Protein AF-X1QTQ7-F1 (afdb_monomer)

Sequence (55 aa):
MSLRVDEAESTDTFHVSGRGELHLSILIEKMRREGYEFQVSKPKVIFRNIKEEKC

Solvent-accessible surface area (backbone atoms only — not comparable to full-atom values): 3795 Å² total; per-residue (Å²): 140,62,79,46,78,42,80,45,98,45,97,91,41,72,46,77,45,53,95,44,69,68,58,49,54,53,51,53,53,50,42,49,73,73,67,57,84,84,87,81,76,85,87,75,86,85,76,52,79,60,84,96,42,87,96

Structure (mmCIF, N/CA/C/O backbone):
data_AF-X1QTQ7-F1
#
_entry.id   AF-X1QTQ7-F1
#
loop_
_atom_site.group_PDB
_atom_site.id
_atom_site.type_symbol
_atom_site.label_atom_id
_atom_site.label_alt_id
_atom_site.label_comp_id
_atom_site.label_asym_id
_atom_site.label_entity_id
_atom_site.label_seq_id
_atom_site.pdbx_PDB_ins_code
_atom_site.Cartn_x
_atom_site.Cartn_y
_atom_site.Cartn_z
_atom_site.occupancy
_atom_site.B_iso_or_equiv
_atom_site.auth_seq_id
_atom_site.auth_comp_id
_atom_site.auth_asym_id
_atom_site.auth_atom_id
_atom_site.pdbx_PDB_model_num
ATOM 1 N N . MET A 1 1 ? 0.301 -14.610 -12.451 1.00 48.62 1 MET A N 1
ATOM 2 C CA . MET A 1 1 ? -0.489 -13.603 -11.712 1.00 48.62 1 MET A CA 1
ATOM 3 C C . MET A 1 1 ? 0.170 -13.496 -10.349 1.00 48.62 1 MET A C 1
ATOM 5 O O . MET A 1 1 ? 0.075 -14.442 -9.588 1.00 48.62 1 MET A O 1
ATOM 9 N N . SER A 1 2 ? 0.997 -12.480 -10.114 1.00 68.38 2 SER A N 1
ATOM 10 C CA . SER A 1 2 ? 1.851 -12.434 -8.918 1.00 68.38 2 SER A CA 1
ATOM 11 C C . SER A 1 2 ? 1.654 -11.106 -8.209 1.00 68.38 2 SER A C 1
ATOM 13 O O . SER A 1 2 ? 2.045 -10.065 -8.741 1.00 68.38 2 SER A O 1
ATOM 15 N N . LEU A 1 3 ? 1.022 -11.166 -7.042 1.00 79.94 3 LEU A N 1
ATOM 16 C CA . LEU A 1 3 ? 1.156 -10.138 -6.025 1.00 79.94 3 LEU A CA 1
ATOM 17 C C . LEU A 1 3 ? 2.516 -10.369 -5.355 1.00 79.94 3 LEU A C 1
ATOM 19 O O . LEU A 1 3 ? 2.854 -11.513 -5.049 1.00 79.94 3 LEU A O 1
ATOM 23 N N . ARG A 1 4 ? 3.311 -9.320 -5.181 1.00 83.06 4 ARG A N 1
ATOM 24 C CA . ARG A 1 4 ? 4.504 -9.360 -4.333 1.00 83.06 4 ARG A CA 1
ATOM 25 C C . ARG A 1 4 ? 4.259 -8.454 -3.146 1.00 83.06 4 ARG A C 1
ATOM 27 O O . ARG A 1 4 ? 3.707 -7.371 -3.323 1.00 83.06 4 ARG A O 1
ATOM 34 N N . VAL A 1 5 ? 4.632 -8.931 -1.973 1.00 86.06 5 VAL A N 1
ATOM 35 C CA . VAL A 1 5 ? 4.543 -8.182 -0.729 1.00 86.06 5 VAL A CA 1
ATOM 36 C C . VAL A 1 5 ? 5.952 -8.146 -0.167 1.00 86.06 5 VAL A C 1
ATOM 38 O O . VAL A 1 5 ? 6.529 -9.204 0.069 1.00 86.06 5 VAL A O 1
ATOM 41 N N . ASP A 1 6 ? 6.491 -6.946 -0.022 1.00 85.12 6 ASP A N 1
ATOM 42 C CA . ASP A 1 6 ? 7.796 -6.686 0.570 1.00 85.12 6 ASP A CA 1
ATOM 43 C C . ASP A 1 6 ? 7.578 -5.938 1.893 1.00 85.12 6 ASP A C 1
ATOM 45 O O . ASP A 1 6 ? 6.728 -5.047 1.979 1.00 85.12 6 ASP A O 1
ATOM 49 N N . GLU A 1 7 ? 8.317 -6.295 2.937 1.00 83.00 7 GLU A N 1
ATOM 50 C CA . GLU A 1 7 ? 8.288 -5.565 4.208 1.00 83.00 7 GLU A CA 1
ATOM 51 C C . GLU A 1 7 ? 9.036 -4.235 4.046 1.00 83.00 7 GLU A C 1
ATOM 53 O O . GLU A 1 7 ? 10.113 -4.184 3.446 1.00 83.00 7 GLU A O 1
ATOM 58 N N . ALA A 1 8 ? 8.454 -3.135 4.528 1.00 79.88 8 ALA A N 1
ATOM 59 C CA . ALA A 1 8 ? 9.163 -1.862 4.576 1.00 79.88 8 ALA A CA 1
ATOM 60 C C . ALA A 1 8 ? 10.090 -1.806 5.803 1.00 79.88 8 ALA A C 1
ATOM 62 O O . ALA A 1 8 ? 10.048 -2.661 6.681 1.00 79.88 8 ALA A O 1
ATOM 63 N N . GLU A 1 9 ? 10.899 -0.748 5.908 1.00 77.31 9 GLU A N 1
ATOM 64 C CA . GLU A 1 9 ? 11.762 -0.524 7.082 1.00 77.31 9 GLU A CA 1
ATOM 65 C C . GLU A 1 9 ? 10.971 -0.358 8.392 1.00 77.31 9 GLU A C 1
ATOM 67 O O . GLU A 1 9 ? 11.510 -0.537 9.480 1.00 77.31 9 GLU A O 1
ATOM 72 N N . SER A 1 10 ? 9.687 -0.009 8.292 1.00 77.56 10 SER A N 1
ATOM 73 C CA . SER A 1 10 ? 8.765 0.077 9.422 1.00 77.56 10 SER A CA 1
ATOM 74 C C . SER A 1 10 ? 7.911 -1.186 9.504 1.00 77.56 10 SER A C 1
ATOM 76 O O . SER A 1 10 ? 7.301 -1.580 8.514 1.00 77.56 10 SER A O 1
ATOM 78 N N . THR A 1 11 ? 7.803 -1.764 10.702 1.00 78.75 11 THR A N 1
ATOM 79 C CA . THR A 1 11 ? 7.075 -3.020 10.980 1.00 78.75 11 THR A CA 1
ATOM 80 C C . THR A 1 11 ? 5.587 -2.974 10.613 1.00 78.75 11 THR A C 1
ATOM 82 O O . THR A 1 11 ? 4.967 -4.015 10.441 1.00 78.75 11 THR A O 1
ATOM 85 N N . ASP A 1 12 ? 5.022 -1.774 10.473 1.00 80.88 12 ASP A N 1
ATOM 86 C CA . ASP A 1 12 ? 3.600 -1.549 10.197 1.00 80.88 12 ASP A CA 1
ATOM 87 C C . ASP A 1 12 ? 3.32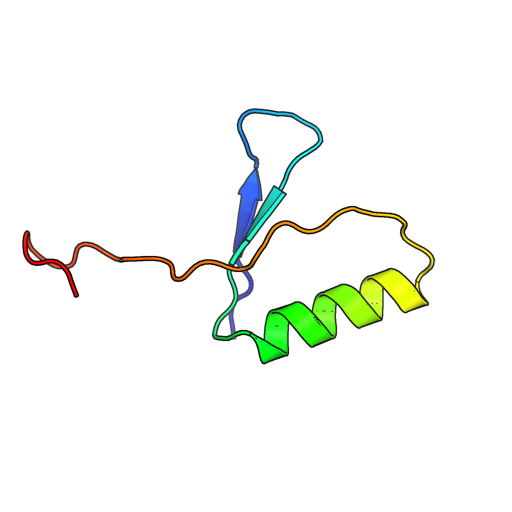8 -1.142 8.736 1.00 80.88 12 ASP A C 1
ATOM 89 O O . ASP A 1 12 ? 2.238 -0.697 8.382 1.00 80.88 12 ASP A O 1
ATOM 93 N N . THR A 1 13 ? 4.336 -1.213 7.861 1.00 85.00 13 THR A N 1
ATOM 94 C CA . THR A 1 13 ? 4.211 -0.800 6.458 1.00 85.00 13 THR A CA 1
ATOM 95 C C . THR A 1 13 ? 4.636 -1.922 5.522 1.00 85.00 13 THR A C 1
ATOM 97 O O . THR A 1 13 ? 5.727 -2.474 5.629 1.00 85.00 13 THR A O 1
ATOM 100 N N . PHE A 1 14 ? 3.784 -2.210 4.539 1.00 85.94 14 PHE A N 1
ATOM 101 C CA . PHE A 1 14 ? 4.025 -3.237 3.530 1.00 85.94 14 PHE A CA 1
ATOM 102 C C . PHE A 1 14 ? 4.017 -2.625 2.131 1.00 85.94 14 PHE A C 1
ATOM 104 O O . PHE A 1 14 ? 3.118 -1.859 1.770 1.00 85.94 14 PHE A O 1
ATOM 111 N N . HIS A 1 15 ? 5.006 -2.985 1.318 1.00 87.00 15 HIS A N 1
ATOM 112 C CA . HIS A 1 15 ? 5.047 -2.657 -0.099 1.00 87.00 15 HIS A CA 1
ATOM 113 C C . HIS A 1 15 ? 4.327 -3.744 -0.893 1.00 87.00 15 HIS A C 1
ATOM 115 O O . HIS A 1 1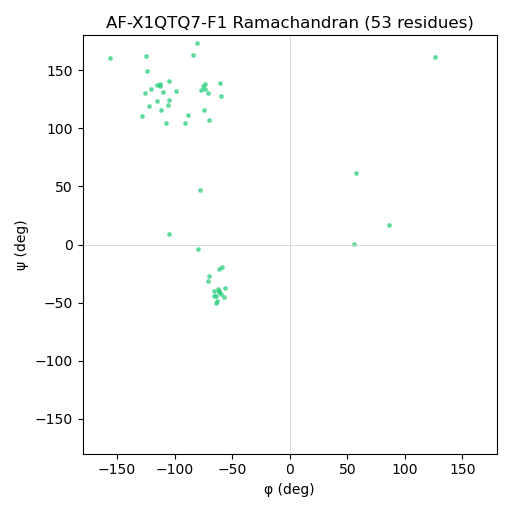5 ? 4.803 -4.869 -1.004 1.00 87.00 15 HIS A O 1
ATOM 121 N N . VAL A 1 16 ? 3.178 -3.405 -1.480 1.00 87.62 16 VAL A N 1
ATOM 122 C CA . VAL A 1 16 ? 2.398 -4.342 -2.298 1.00 87.62 16 VAL A CA 1
ATOM 123 C C . VAL A 1 16 ? 2.547 -3.992 -3.773 1.00 87.62 16 VAL A C 1
ATOM 125 O O . VAL A 1 16 ? 2.170 -2.910 -4.219 1.00 87.62 16 VAL A O 1
ATOM 128 N N . SER A 1 17 ? 3.066 -4.939 -4.549 1.00 87.06 17 SER A N 1
ATOM 129 C CA . SER A 1 17 ? 3.317 -4.797 -5.982 1.00 87.06 17 SER A CA 1
ATOM 130 C C . SER A 1 17 ? 2.442 -5.762 -6.780 1.00 87.06 17 SER A C 1
ATOM 132 O O . SER A 1 17 ? 2.496 -6.978 -6.589 1.00 87.06 17 SER A O 1
ATOM 134 N N . GLY A 1 18 ? 1.643 -5.232 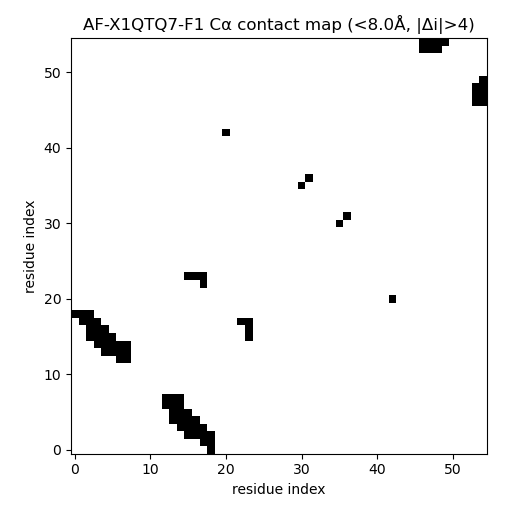-7.709 1.00 85.44 18 GLY A N 1
ATOM 135 C CA . GLY A 1 18 ? 0.736 -6.007 -8.561 1.00 85.44 18 GLY A CA 1
ATOM 136 C C . GLY A 1 18 ? 0.960 -5.764 -10.056 1.00 85.44 18 GLY A C 1
ATOM 137 O O . GLY A 1 18 ? 1.549 -4.769 -10.469 1.00 85.44 18 GLY A O 1
ATOM 138 N N . ARG A 1 19 ? 0.447 -6.668 -10.901 1.00 85.12 19 ARG A N 1
ATOM 139 C CA . ARG A 1 19 ? 0.495 -6.573 -12.380 1.00 85.12 19 ARG A CA 1
ATOM 140 C C . ARG A 1 19 ? -0.560 -5.598 -12.938 1.00 85.12 19 ARG A C 1
ATOM 142 O O . ARG A 1 19 ? -1.298 -5.954 -13.850 1.00 85.12 19 ARG A O 1
ATOM 149 N N . GLY A 1 20 ? -0.663 -4.406 -12.355 1.00 82.50 20 GLY A N 1
ATOM 150 C CA . GLY A 1 20 ? -1.620 -3.363 -12.735 1.00 82.50 20 GLY A CA 1
ATOM 151 C C . GLY A 1 20 ? -2.474 -2.858 -11.571 1.00 82.50 20 GLY A C 1
ATOM 152 O O . GLY A 1 20 ? -2.609 -3.526 -10.545 1.00 82.50 20 GLY A O 1
ATOM 153 N N . GLU A 1 21 ? -3.065 -1.678 -11.763 1.00 82.19 21 GLU A N 1
ATOM 154 C CA . GLU A 1 21 ? -3.887 -0.981 -10.764 1.00 82.19 21 GLU A CA 1
ATOM 155 C C . GLU A 1 21 ? -5.125 -1.790 -10.359 1.00 82.19 21 GLU A C 1
ATOM 157 O O . GLU A 1 21 ? -5.406 -1.923 -9.174 1.00 82.19 21 GLU A O 1
ATOM 162 N N . LEU A 1 22 ? -5.793 -2.437 -11.323 1.00 85.75 22 LEU A N 1
ATOM 163 C CA . LEU A 1 22 ? -7.000 -3.228 -11.064 1.00 85.75 22 LEU A CA 1
ATOM 164 C C . LEU A 1 22 ? -6.784 -4.322 -10.006 1.00 85.75 22 LEU A C 1
ATOM 166 O O . LEU A 1 22 ? -7.661 -4.566 -9.182 1.00 85.75 22 LEU A O 1
ATOM 170 N N . HIS A 1 23 ? -5.617 -4.973 -9.989 1.00 84.81 23 HIS A N 1
ATOM 171 C CA . HIS A 1 23 ? -5.320 -5.973 -8.960 1.00 84.81 23 HIS A CA 1
ATOM 172 C C . HIS A 1 23 ? -5.222 -5.366 -7.562 1.00 84.81 23 HIS A C 1
ATOM 174 O O . HIS A 1 23 ? -5.698 -5.978 -6.608 1.00 84.81 23 HIS A O 1
ATOM 180 N N . LEU A 1 24 ? -4.616 -4.182 -7.443 1.00 86.00 24 LEU A N 1
ATOM 181 C CA . LEU A 1 24 ? -4.523 -3.472 -6.170 1.00 86.00 24 LEU A CA 1
ATOM 182 C C . LEU A 1 24 ? -5.922 -3.057 -5.706 1.00 86.00 24 LEU A C 1
ATOM 184 O O . LEU A 1 24 ? -6.268 -3.310 -4.557 1.00 86.00 24 LEU A O 1
ATOM 188 N N . SER A 1 25 ? -6.761 -2.531 -6.604 1.00 87.44 25 SER A N 1
ATOM 189 C CA . SER A 1 25 ? -8.145 -2.160 -6.282 1.00 87.44 25 SER A CA 1
ATOM 190 C C . SER A 1 25 ? -8.972 -3.349 -5.782 1.00 87.44 25 SER A C 1
ATOM 192 O O . SER A 1 25 ? -9.693 -3.216 -4.797 1.00 87.44 25 SER A O 1
ATOM 194 N N . ILE A 1 26 ? -8.842 -4.524 -6.413 1.00 89.69 26 ILE A N 1
ATOM 195 C CA . ILE A 1 26 ? -9.545 -5.745 -5.981 1.00 89.69 26 ILE A CA 1
ATOM 196 C C . ILE A 1 26 ? -9.085 -6.180 -4.586 1.00 89.69 26 ILE A C 1
ATOM 198 O O . ILE A 1 26 ? -9.918 -6.524 -3.749 1.00 89.69 26 ILE A O 1
ATOM 202 N N . LEU A 1 27 ? -7.774 -6.166 -4.328 1.00 88.50 27 LEU A N 1
ATOM 203 C CA . LEU A 1 27 ? -7.225 -6.541 -3.026 1.00 88.50 27 LEU A CA 1
ATOM 204 C C . LEU A 1 27 ? -7.704 -5.591 -1.923 1.00 88.50 27 LEU A C 1
ATOM 206 O O . LEU A 1 27 ? -8.197 -6.051 -0.896 1.00 88.50 27 LEU A O 1
ATOM 210 N N . ILE A 1 28 ? -7.601 -4.283 -2.162 1.00 89.75 28 ILE A N 1
ATOM 211 C CA . ILE A 1 28 ? -8.042 -3.241 -1.228 1.00 89.75 28 ILE A CA 1
ATOM 212 C C . ILE A 1 28 ? -9.526 -3.422 -0.909 1.00 89.75 28 ILE A C 1
ATOM 214 O O . ILE A 1 28 ? -9.915 -3.408 0.256 1.00 89.75 28 ILE A O 1
ATOM 218 N N . GLU A 1 29 ? -10.356 -3.658 -1.925 1.00 92.69 29 GLU A N 1
ATOM 219 C CA . GLU A 1 29 ? -11.796 -3.805 -1.727 1.00 92.69 29 GLU A CA 1
ATOM 220 C C . GLU A 1 29 ? -12.169 -5.108 -1.010 1.00 92.69 29 GLU A C 1
ATOM 222 O O . GLU A 1 29 ? -13.127 -5.138 -0.235 1.00 92.69 29 GLU A O 1
ATOM 227 N N . LYS A 1 30 ? -11.394 -6.179 -1.212 1.00 93.06 30 LYS A N 1
ATOM 228 C CA . LYS A 1 30 ? -11.533 -7.426 -0.451 1.00 93.06 30 LYS A CA 1
ATOM 229 C C . LYS A 1 30 ? -11.220 -7.201 1.028 1.00 93.06 30 LYS A C 1
ATOM 231 O O . LYS A 1 30 ? -12.048 -7.532 1.868 1.00 93.06 30 LYS A O 1
ATOM 236 N N . MET A 1 31 ? -10.085 -6.574 1.338 1.00 92.19 31 MET A N 1
ATOM 237 C CA . MET A 1 31 ? -9.701 -6.267 2.722 1.00 92.19 31 MET A CA 1
ATOM 238 C C . MET A 1 31 ? -10.702 -5.314 3.389 1.00 92.19 31 MET A C 1
ATOM 240 O O . MET A 1 31 ? -11.086 -5.527 4.536 1.00 92.19 31 MET A O 1
ATOM 244 N N . ARG A 1 32 ? -11.224 -4.326 2.652 1.00 93.00 32 ARG A N 1
ATOM 245 C CA . ARG A 1 32 ? -12.281 -3.436 3.154 1.00 93.00 32 ARG A CA 1
ATOM 246 C C . ARG A 1 32 ? -13.565 -4.197 3.499 1.00 93.00 32 ARG A C 1
ATOM 248 O O . ARG A 1 32 ? -14.184 -3.917 4.519 1.00 93.00 32 ARG A O 1
ATOM 255 N N . ARG A 1 33 ? -13.962 -5.181 2.680 1.00 95.75 33 ARG A N 1
ATOM 256 C CA . ARG A 1 33 ? -15.132 -6.049 2.940 1.00 95.75 33 ARG A CA 1
ATOM 257 C C . ARG A 1 33 ? -14.919 -7.024 4.093 1.00 95.75 33 ARG A C 1
ATOM 259 O O . ARG A 1 33 ? -15.889 -7.419 4.728 1.00 95.75 33 ARG A O 1
ATOM 266 N N . GLU A 1 34 ? -13.675 -7.402 4.350 1.00 95.06 34 GLU A N 1
ATOM 267 C CA . GLU A 1 34 ? -13.283 -8.228 5.495 1.00 95.06 34 GLU A CA 1
ATOM 268 C C . GLU A 1 34 ? -13.180 -7.412 6.798 1.00 95.06 34 GLU A C 1
ATOM 270 O O . GLU A 1 34 ? -12.986 -7.990 7.863 1.00 95.06 34 GLU A O 1
ATOM 275 N N . GLY A 1 35 ? -13.376 -6.088 6.734 1.00 92.69 35 GLY A N 1
ATOM 276 C CA . GLY A 1 35 ? -13.414 -5.205 7.901 1.00 92.69 35 GLY A CA 1
ATOM 277 C C . GLY A 1 35 ? -12.045 -4.698 8.352 1.00 92.69 35 GLY A C 1
ATOM 278 O O . GLY A 1 35 ? -11.923 -4.214 9.473 1.00 92.69 35 GLY A O 1
ATOM 279 N N . TYR A 1 36 ? -11.018 -4.798 7.505 1.00 90.88 36 TYR A N 1
ATOM 280 C CA . TYR A 1 36 ? -9.709 -4.222 7.800 1.00 90.88 36 TYR A CA 1
ATOM 281 C C . TYR A 1 36 ? -9.723 -2.702 7.626 1.00 90.88 36 TYR A C 1
ATOM 283 O O . TYR A 1 36 ? -10.200 -2.181 6.615 1.00 90.88 36 TYR A O 1
ATOM 291 N N . GLU A 1 37 ? -9.108 -2.004 8.577 1.00 91.81 37 GLU A N 1
ATOM 292 C CA . GLU A 1 37 ? -8.823 -0.575 8.495 1.00 91.81 37 GLU A CA 1
ATOM 293 C C . GLU A 1 37 ? -7.337 -0.371 8.210 1.00 91.81 37 GLU A C 1
ATOM 295 O O . GLU A 1 37 ? -6.476 -0.891 8.915 1.00 91.81 37 GLU A O 1
ATOM 300 N N . PHE A 1 38 ? -7.026 0.360 7.142 1.00 89.69 38 PHE A N 1
ATOM 301 C CA . PHE A 1 38 ? -5.653 0.630 6.732 1.00 89.69 38 PHE A CA 1
ATOM 302 C C . PHE A 1 38 ? -5.584 1.904 5.893 1.00 89.69 38 PHE A C 1
ATOM 304 O O . PHE A 1 38 ? -6.578 2.362 5.325 1.00 89.69 38 PHE A O 1
ATOM 311 N N . GLN A 1 39 ? -4.385 2.472 5.798 1.00 89.19 39 GLN A N 1
ATOM 312 C CA . GLN A 1 39 ? -4.098 3.599 4.918 1.00 89.19 39 GLN A CA 1
ATOM 313 C C . GLN A 1 39 ? -3.317 3.121 3.697 1.00 89.19 39 GLN A C 1
ATOM 315 O O . GLN A 1 39 ? -2.422 2.285 3.800 1.00 89.19 39 GLN A O 1
ATOM 320 N N . VAL A 1 40 ? -3.645 3.674 2.530 1.00 88.75 40 VAL A N 1
ATOM 321 C CA . VAL A 1 40 ? -2.933 3.401 1.277 1.00 88.75 40 VAL A CA 1
ATOM 322 C C . VAL A 1 40 ? -2.258 4.665 0.771 1.00 88.75 40 VAL A C 1
ATOM 324 O O . VAL A 1 40 ? -2.839 5.749 0.784 1.00 88.75 40 VAL A O 1
ATOM 327 N N . SER A 1 41 ? -1.021 4.525 0.304 1.00 87.38 41 SER A N 1
ATOM 328 C CA . SER A 1 41 ? -0.315 5.606 -0.379 1.00 87.38 41 SER A CA 1
ATOM 329 C C . SER A 1 41 ? -0.694 5.657 -1.863 1.00 87.38 41 SER A C 1
ATOM 331 O O . SER A 1 41 ? -1.255 4.708 -2.418 1.00 87.38 41 SER A O 1
ATOM 333 N N . LYS A 1 42 ? -0.401 6.782 -2.531 1.00 86.50 42 LYS A N 1
ATOM 334 C CA . LYS A 1 42 ? -0.657 6.924 -3.970 1.00 86.50 42 LYS A CA 1
ATOM 335 C C . LYS A 1 42 ? 0.133 5.853 -4.744 1.00 86.50 42 LYS A C 1
ATOM 337 O O . LYS A 1 42 ? 1.353 5.796 -4.569 1.00 86.50 42 LYS A O 1
ATOM 342 N N . PRO A 1 43 ? -0.511 5.058 -5.622 1.00 84.56 43 PRO A N 1
ATOM 343 C CA . PRO A 1 43 ? 0.183 4.033 -6.390 1.00 84.56 43 PRO A CA 1
ATOM 344 C C . PRO A 1 43 ? 1.258 4.662 -7.281 1.00 84.56 43 PRO A C 1
ATOM 346 O O . PRO A 1 43 ? 1.057 5.723 -7.881 1.00 84.56 43 PRO A O 1
ATOM 349 N N . LYS A 1 44 ? 2.414 4.000 -7.35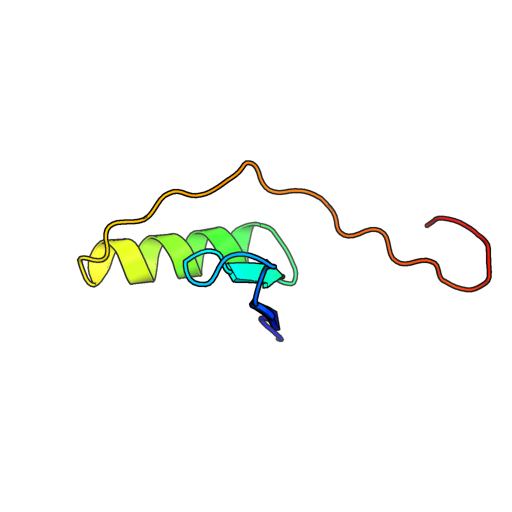8 1.00 83.12 44 LYS A N 1
ATOM 350 C CA . LYS A 1 44 ? 3.555 4.403 -8.187 1.00 83.12 44 LYS A CA 1
ATOM 351 C C . LYS A 1 44 ? 3.940 3.266 -9.123 1.00 83.12 44 LYS A C 1
ATOM 353 O O . LYS A 1 44 ? 3.786 2.094 -8.790 1.00 83.12 44 LYS A O 1
ATOM 358 N N . VAL A 1 45 ? 4.456 3.624 -10.295 1.00 84.44 45 VAL A N 1
ATOM 359 C CA . VAL A 1 45 ? 5.025 2.649 -11.227 1.00 84.44 45 VAL A CA 1
ATOM 360 C C . VAL A 1 45 ? 6.377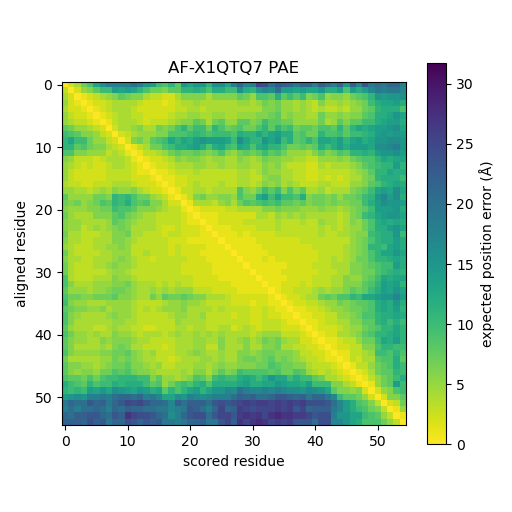 2.164 -10.707 1.00 84.44 45 VAL A C 1
ATOM 362 O O . VAL A 1 45 ? 7.178 2.950 -10.200 1.00 84.44 45 VAL A O 1
ATOM 365 N N . ILE A 1 46 ? 6.619 0.859 -10.818 1.00 81.31 46 ILE A N 1
ATOM 366 C CA . ILE A 1 46 ? 7.886 0.242 -10.425 1.00 81.31 46 ILE A CA 1
ATOM 367 C C . ILE A 1 46 ? 8.788 0.242 -11.652 1.00 81.31 46 ILE A C 1
ATOM 369 O O . ILE A 1 46 ? 8.598 -0.559 -12.566 1.00 81.31 46 ILE A O 1
ATOM 373 N N . PHE A 1 47 ? 9.763 1.147 -11.665 1.00 78.88 47 PHE A N 1
ATOM 374 C CA . PHE A 1 47 ? 10.804 1.153 -12.684 1.00 78.88 47 PHE A CA 1
ATOM 375 C C . PHE A 1 47 ? 11.727 -0.037 -12.467 1.00 78.88 47 PHE A C 1
ATOM 377 O O . PHE A 1 47 ? 12.215 -0.269 -11.357 1.00 78.88 47 PHE A O 1
ATOM 384 N N . ARG A 1 48 ? 11.979 -0.796 -13.531 1.00 73.31 48 ARG A N 1
ATOM 385 C CA . ARG A 1 48 ? 12.927 -1.902 -13.492 1.00 73.31 48 ARG A CA 1
ATOM 386 C C . ARG A 1 48 ? 14.115 -1.527 -14.352 1.00 73.31 48 ARG A C 1
ATOM 388 O O . ARG A 1 48 ? 13.981 -1.395 -15.558 1.00 73.31 48 ARG A O 1
ATOM 395 N N . ASN A 1 49 ? 15.283 -1.397 -13.733 1.00 69.25 49 ASN A N 1
ATOM 396 C CA . ASN A 1 49 ? 16.517 -1.216 -14.487 1.00 69.25 49 ASN A CA 1
ATOM 397 C C . ASN A 1 49 ? 16.832 -2.532 -15.205 1.00 69.25 49 ASN A C 1
ATOM 399 O O . ASN A 1 49 ? 17.197 -3.525 -14.570 1.00 69.25 49 ASN A O 1
ATOM 403 N N . ILE A 1 50 ? 16.645 -2.556 -16.520 1.00 72.38 50 ILE A N 1
ATOM 404 C CA . ILE A 1 50 ? 17.012 -3.681 -17.373 1.00 72.38 50 ILE A CA 1
ATOM 405 C C . ILE A 1 50 ? 18.242 -3.212 -18.151 1.00 72.38 50 ILE A C 1
ATOM 407 O O . ILE A 1 50 ? 18.113 -2.416 -19.066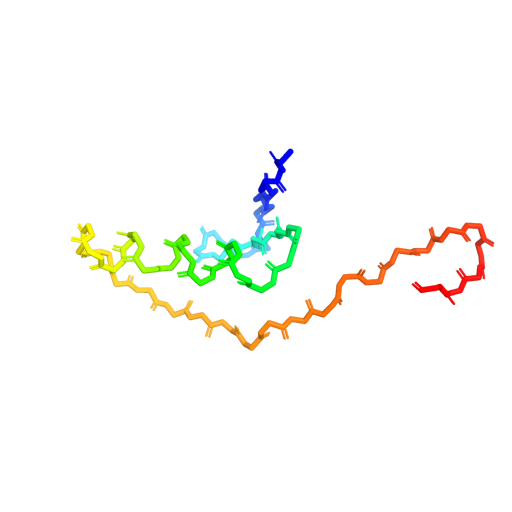 1.00 72.38 50 ILE A O 1
ATOM 411 N N . LYS A 1 51 ? 19.433 -3.699 -17.775 1.00 59.72 51 LYS A N 1
ATOM 412 C CA . LYS A 1 51 ? 20.712 -3.422 -18.466 1.0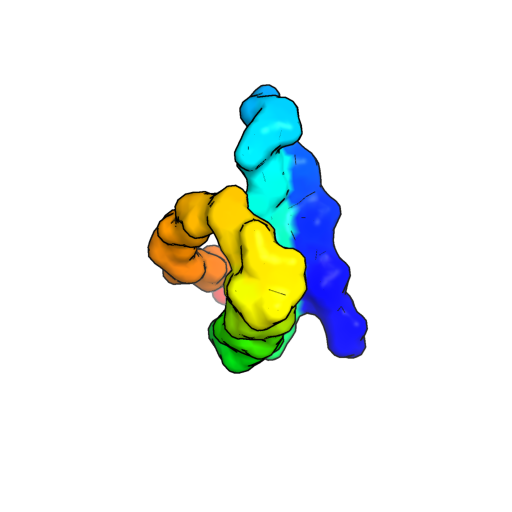0 59.72 51 LYS A CA 1
ATOM 413 C C . LYS A 1 51 ? 21.088 -1.929 -18.575 1.00 59.72 51 LYS A C 1
ATOM 415 O O . LYS A 1 51 ? 21.219 -1.423 -19.677 1.00 59.72 51 LYS A O 1
ATOM 420 N N . GLU A 1 52 ? 21.267 -1.239 -17.445 1.00 60.94 52 GLU A N 1
ATOM 421 C CA . GLU A 1 52 ? 21.741 0.168 -17.367 1.00 60.94 52 GLU A CA 1
ATOM 422 C C . GLU A 1 52 ? 20.934 1.226 -18.152 1.00 60.94 52 GLU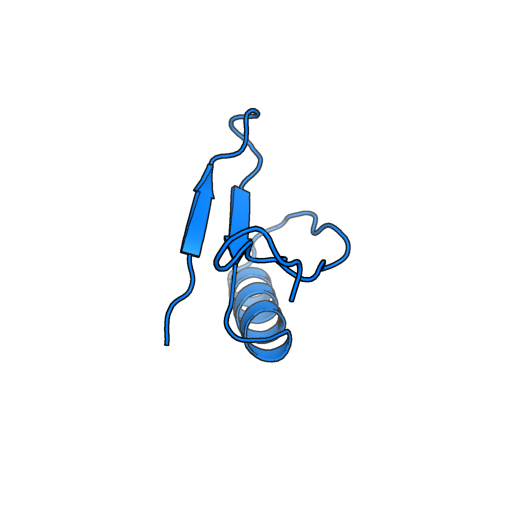 A C 1
ATOM 424 O O . GLU A 1 52 ? 21.220 2.415 -18.038 1.00 60.94 52 GLU A O 1
ATOM 429 N N . GLU A 1 53 ? 19.857 0.846 -18.839 1.00 63.59 53 GLU A N 1
ATOM 430 C CA . GLU A 1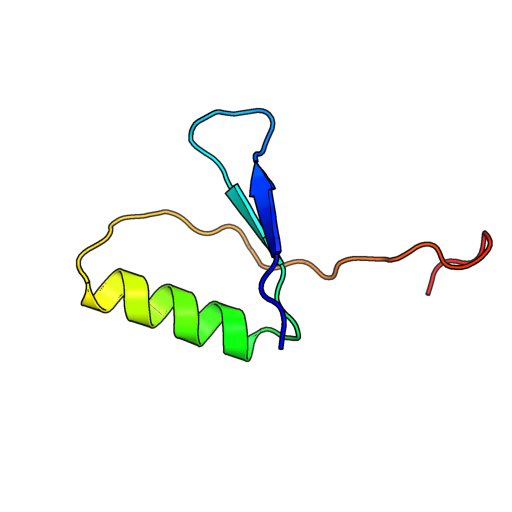 53 ? 18.901 1.758 -19.457 1.00 63.59 53 GLU A CA 1
ATOM 431 C C . GLU A 1 53 ? 17.562 1.706 -18.709 1.00 63.59 53 GLU A C 1
ATOM 433 O O . GLU A 1 53 ? 17.018 0.642 -18.392 1.00 63.59 53 GLU A O 1
ATOM 438 N N . LYS A 1 54 ? 17.040 2.891 -18.371 1.00 49.69 54 LYS A N 1
ATOM 439 C CA . LYS A 1 54 ? 15.737 3.044 -17.715 1.00 49.69 54 LYS A CA 1
ATOM 440 C C . LYS A 1 54 ? 14.636 2.788 -18.744 1.00 49.69 54 LYS A C 1
ATOM 442 O O . LYS A 1 54 ? 14.507 3.565 -19.685 1.00 49.69 54 LYS A O 1
ATOM 447 N N . CYS A 1 55 ? 13.844 1.739 -18.535 1.00 50.81 55 CYS A N 1
ATOM 448 C CA . CYS A 1 55 ? 12.577 1.507 -19.233 1.00 50.81 55 CYS A CA 1
ATOM 449 C C . CYS A 1 55 ? 11.412 1.597 -18.243 1.00 50.81 55 CYS A C 1
ATOM 451 O O . CYS A 1 55 ? 11.535 1.037 -17.125 1.00 50.81 55 CYS A O 1
#

Secondary structure (DSSP, 8-state):
---EEEE-SSTT-EEEE-SSHHHHHHHHHHHHHTT-----PPP-----EETTEE-

pLDDT: mean 81.8, std 11.05, range [48.62, 95.75]

InterPro domains:
  IPR035647 EF-G domain III/V-like [SSF54980] (2-45)
  IPR041095 Elongation Factor G, domain II [PF14492] (2-40)

Mean predicted aligned error: 7.14 Å

Radius of gyration: 13.42 Å; Cα contacts (8 Å, |Δi|>4): 38; chains: 1; bounding box: 37×20×30 Å

Foldseek 3Di:
DDWDWDDDPDNQDIDTDDPDDVVVVVVVVVCVVVVDDDDDDDDDDDWDDDPVDTD

Organism: NCBI:txid412755